Protein AF-A0A6S7HD12-F1 (afdb_monomer_lite)

Organism: Paramuricea clavata (NCBI:txid317549)

Radius of gyration: 20.87 Å; chains: 1; bounding box: 46×43×74 Å

Foldseek 3Di:
DPPDPPVCPPVVVVVVVVVVVVVVFVVVVVVQVPDPLQVQLVLADDGPDDALLCVLAPPPLLSVLLVCLNRVNDDQLCNVVVVVVHDQLQSFGLQAPPRDRRDSLCLQAPRPSLVVLNCVLQVPDPDRPCPPDVDDSSRVSNVLSNDSDSVSSNSVSVSSSVSVVSSVVSVVVVVVVVD

pLDDT: mean 89.19, std 12.36, range [48.09, 98.5]

Secondary structure (DSSP, 8-state):
----GGGS-HHHHHHHHHHHHHHHHHHHHHHHHT-TT-HHHHHH--SSS--HHHHH---HHHHHHHHHHHTT-S--HHHHHHHTT--GGG-B-SSSSS--B--HHHHHHT-GGGHHHHHHHHHT-SS-TTSSS---HHHHHHHHHH---HHHHHHHHHHHHHHHHHHHHHHHHHHHHT-

Structure (mmCIF, N/CA/C/O backbone):
data_AF-A0A6S7HD12-F1
#
_entry.id   AF-A0A6S7HD12-F1
#
loop_
_atom_site.group_PDB
_atom_site.id
_atom_site.type_symbol
_atom_site.label_atom_id
_atom_site.label_alt_id
_atom_site.label_comp_id
_atom_site.label_asym_id
_atom_site.label_entity_id
_atom_site.label_seq_id
_atom_site.pdbx_PDB_ins_code
_atom_site.Cartn_x
_atom_site.Cartn_y
_atom_site.Cartn_z
_atom_site.occupancy
_atom_site.B_iso_or_equiv
_atom_site.auth_seq_id
_atom_site.auth_comp_id
_atom_site.auth_asym_id
_atom_site.auth_atom_id
_atom_site.pdbx_PDB_model_num
ATOM 1 N N . ALA A 1 1 ? 24.678 -20.292 -50.143 1.00 48.09 1 ALA A N 1
ATOM 2 C CA . ALA A 1 1 ? 25.309 -19.600 -49.007 1.00 48.09 1 ALA A CA 1
ATOM 3 C C . ALA A 1 1 ? 24.336 -19.671 -47.845 1.00 48.09 1 ALA A C 1
ATOM 5 O O . ALA A 1 1 ? 23.200 -19.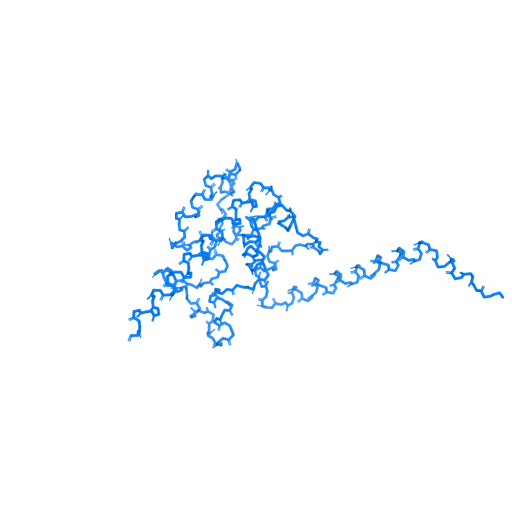242 -48.009 1.00 48.09 1 ALA A O 1
ATOM 6 N N . ILE A 1 2 ? 24.727 -20.316 -46.746 1.00 51.47 2 ILE A N 1
ATOM 7 C CA . ILE A 1 2 ? 23.970 -20.245 -45.490 1.00 51.47 2 ILE A CA 1
ATOM 8 C C . ILE A 1 2 ? 24.077 -18.780 -45.040 1.00 51.47 2 ILE A C 1
ATOM 10 O O . ILE A 1 2 ? 25.194 -18.260 -45.090 1.00 51.47 2 ILE A O 1
ATOM 14 N N . PRO A 1 3 ? 22.972 -18.087 -44.712 1.00 52.88 3 PRO A N 1
ATOM 15 C CA . PRO A 1 3 ? 23.055 -16.723 -44.206 1.00 52.88 3 PRO A CA 1
ATOM 16 C C . PRO A 1 3 ? 23.978 -16.725 -42.992 1.00 52.88 3 PRO A C 1
ATOM 18 O O . PRO A 1 3 ? 23.830 -17.586 -42.124 1.00 52.88 3 PRO A O 1
ATOM 21 N N . ASP A 1 4 ? 24.945 -15.813 -42.975 1.00 59.94 4 ASP A N 1
ATOM 22 C CA . ASP A 1 4 ? 25.836 -15.621 -41.840 1.00 59.94 4 ASP A CA 1
ATOM 23 C C . ASP A 1 4 ? 24.993 -15.455 -40.567 1.00 59.94 4 ASP A C 1
ATOM 25 O O . ASP A 1 4 ? 24.180 -14.534 -40.460 1.00 59.94 4 ASP A O 1
ATOM 29 N N . ILE A 1 5 ? 25.121 -16.401 -39.637 1.00 58.66 5 ILE A N 1
ATOM 30 C CA . ILE A 1 5 ? 24.351 -16.421 -38.389 1.00 58.66 5 ILE A CA 1
ATOM 31 C C . ILE A 1 5 ? 24.737 -15.217 -37.518 1.00 58.66 5 ILE A C 1
ATOM 33 O O . ILE A 1 5 ? 23.887 -14.716 -36.783 1.00 58.66 5 ILE A O 1
ATOM 37 N N . ASP A 1 6 ? 25.950 -14.676 -37.680 1.00 57.38 6 ASP A N 1
ATOM 38 C CA . ASP A 1 6 ? 26.405 -13.462 -36.989 1.00 57.38 6 ASP A CA 1
ATOM 39 C C . ASP A 1 6 ? 25.718 -12.193 -37.537 1.00 57.38 6 ASP A C 1
ATOM 41 O O . ASP A 1 6 ? 25.676 -11.151 -36.882 1.00 57.38 6 ASP A O 1
ATOM 45 N N . SER A 1 7 ? 25.080 -12.305 -38.709 1.00 51.56 7 SER A N 1
ATOM 46 C CA . SER A 1 7 ? 24.175 -11.323 -39.311 1.00 51.56 7 SER A CA 1
ATOM 47 C C . SER A 1 7 ? 22.700 -11.545 -38.921 1.00 51.56 7 SER A C 1
ATOM 49 O O . SER A 1 7 ? 21.805 -10.940 -39.528 1.00 51.56 7 SER A O 1
ATOM 51 N N . LEU A 1 8 ? 22.392 -12.289 -37.849 1.00 57.84 8 LEU A N 1
ATOM 52 C CA . LEU A 1 8 ? 21.282 -11.888 -36.969 1.00 57.84 8 LEU A CA 1
ATOM 53 C C . LEU A 1 8 ? 21.666 -10.526 -36.386 1.00 57.84 8 LEU A C 1
ATOM 55 O O . LEU A 1 8 ? 22.112 -10.407 -35.250 1.00 57.84 8 LEU A O 1
ATOM 59 N N . THR A 1 9 ? 21.595 -9.511 -37.250 1.00 72.88 9 THR A N 1
ATOM 60 C CA . THR A 1 9 ? 22.160 -8.192 -37.011 1.00 72.88 9 THR A CA 1
ATOM 61 C C . THR A 1 9 ? 21.623 -7.694 -35.685 1.00 72.88 9 THR A C 1
ATOM 63 O O . THR A 1 9 ? 20.457 -7.932 -35.366 1.00 72.88 9 THR A O 1
ATOM 66 N N . THR A 1 10 ? 22.448 -6.995 -34.914 1.00 76.06 10 THR A N 1
ATOM 67 C CA . THR A 1 10 ? 22.030 -6.326 -33.678 1.00 76.06 10 THR A CA 1
ATOM 68 C C . THR A 1 10 ? 20.663 -5.648 -33.840 1.00 76.06 10 THR A C 1
ATOM 70 O O . THR A 1 10 ? 19.805 -5.804 -32.984 1.00 76.06 10 THR A O 1
ATOM 73 N N . ASN A 1 11 ? 20.400 -5.056 -35.010 1.00 81.38 11 ASN A N 1
ATOM 74 C CA . ASN A 1 11 ? 19.113 -4.473 -35.399 1.00 81.38 11 ASN A CA 1
ATOM 75 C C . ASN A 1 11 ? 17.924 -5.456 -35.361 1.00 81.38 11 ASN A C 1
ATOM 77 O O . ASN A 1 11 ? 16.848 -5.099 -34.890 1.00 81.38 11 ASN A O 1
ATOM 81 N N . LEU A 1 12 ? 18.081 -6.687 -35.863 1.00 85.44 12 LEU A N 1
ATOM 82 C CA . LEU A 1 12 ? 17.036 -7.716 -35.814 1.00 85.44 12 LEU A CA 1
ATOM 83 C C . LEU A 1 12 ? 16.782 -8.172 -34.372 1.00 85.44 12 LEU A C 1
ATOM 85 O O . LEU A 1 12 ? 15.630 -8.325 -33.972 1.00 85.44 12 LEU A O 1
ATOM 89 N N . VAL A 1 13 ? 17.840 -8.345 -33.575 1.00 87.25 13 VAL A N 1
ATOM 90 C CA . VAL A 1 13 ? 17.713 -8.685 -32.148 1.00 87.25 13 VAL A CA 1
ATOM 91 C C . VAL A 1 13 ? 17.024 -7.552 -31.382 1.00 87.25 13 VAL A C 1
ATOM 93 O O . VAL A 1 13 ? 16.071 -7.806 -30.646 1.00 87.25 13 VAL A O 1
ATOM 96 N N . GLU A 1 14 ? 17.444 -6.305 -31.590 1.00 88.88 14 GLU A N 1
ATOM 97 C CA . GLU A 1 14 ? 16.837 -5.108 -31.000 1.00 88.88 14 GLU A CA 1
ATOM 98 C C . GLU A 1 14 ? 15.362 -4.967 -31.387 1.00 88.88 14 GLU A C 1
ATOM 100 O O . GLU A 1 14 ? 14.525 -4.715 -30.517 1.00 88.88 14 GLU A O 1
ATOM 105 N N . SER A 1 15 ? 15.023 -5.203 -32.661 1.00 90.62 15 SER A N 1
ATOM 106 C CA . SER A 1 15 ? 13.636 -5.210 -33.138 1.00 90.62 15 SER A CA 1
ATOM 107 C C . SER A 1 15 ? 12.814 -6.283 -32.431 1.00 90.62 15 SER A C 1
ATOM 109 O O . SER A 1 15 ? 11.772 -5.974 -31.862 1.00 90.62 15 SER A O 1
ATOM 111 N N . CYS A 1 16 ? 13.300 -7.526 -32.374 1.00 93.31 16 CYS A N 1
ATOM 112 C CA . CYS A 1 16 ? 12.604 -8.618 -31.692 1.00 93.31 16 CYS A CA 1
ATOM 113 C C . CYS A 1 16 ? 12.395 -8.334 -30.196 1.00 93.31 16 CYS A C 1
ATOM 115 O O . CYS A 1 16 ? 11.323 -8.621 -29.655 1.00 93.31 16 CYS A O 1
ATOM 117 N N . VAL A 1 17 ? 13.396 -7.766 -29.512 1.00 91.88 17 VAL A N 1
ATOM 118 C CA . VAL A 1 17 ? 13.293 -7.376 -28.096 1.00 91.88 17 VAL A CA 1
ATOM 119 C C . VAL A 1 17 ? 12.243 -6.282 -27.915 1.00 91.88 17 VAL A C 1
ATOM 121 O O . VAL A 1 17 ? 11.405 -6.385 -27.014 1.00 91.88 17 VAL A O 1
ATOM 124 N N . LYS A 1 18 ? 12.255 -5.261 -28.779 1.00 92.19 18 LYS A N 1
ATOM 125 C CA . LYS A 1 18 ? 11.268 -4.179 -28.775 1.00 92.19 18 LYS A CA 1
ATOM 126 C C . LYS A 1 18 ? 9.856 -4.719 -29.000 1.00 92.19 18 LYS A C 1
ATOM 128 O O . LYS A 1 18 ? 8.988 -4.487 -28.161 1.00 92.19 18 LYS A O 1
ATOM 133 N N . ASP A 1 19 ? 9.652 -5.508 -30.050 1.00 95.31 19 ASP A N 1
ATOM 134 C CA . ASP A 1 19 ? 8.348 -6.075 -30.405 1.00 95.31 19 ASP A CA 1
ATOM 135 C C . ASP A 1 19 ? 7.813 -6.978 -29.288 1.00 95.31 19 ASP A C 1
ATOM 137 O O . ASP A 1 19 ? 6.644 -6.903 -28.907 1.00 95.31 19 ASP A O 1
ATOM 141 N N . THR A 1 20 ? 8.676 -7.809 -28.697 1.00 94.38 20 THR A N 1
ATOM 142 C CA . THR A 1 20 ? 8.303 -8.671 -27.566 1.00 94.38 20 THR A CA 1
ATOM 143 C C . THR A 1 20 ? 7.894 -7.842 -26.348 1.00 94.38 20 THR A C 1
ATOM 145 O O . THR A 1 20 ? 6.888 -8.151 -25.703 1.00 94.38 20 THR A O 1
ATOM 148 N N . LYS A 1 21 ? 8.634 -6.766 -26.042 1.00 92.75 21 LYS A N 1
ATOM 149 C CA . LYS A 1 21 ? 8.314 -5.852 -24.939 1.00 92.75 21 LYS A CA 1
ATOM 150 C C . LYS A 1 21 ? 6.971 -5.162 -25.165 1.00 92.75 21 LYS A C 1
ATOM 152 O O . LYS A 1 21 ? 6.134 -5.183 -24.265 1.00 92.75 21 LYS A O 1
ATOM 157 N N . GLU A 1 22 ? 6.739 -4.601 -26.347 1.00 94.50 22 GLU A N 1
ATOM 158 C CA . GLU A 1 22 ? 5.493 -3.904 -26.686 1.00 94.50 22 GLU A CA 1
ATOM 159 C C . GLU A 1 22 ? 4.286 -4.853 -26.665 1.00 94.50 22 GLU A C 1
ATOM 161 O O . GLU A 1 22 ? 3.241 -4.532 -26.087 1.00 94.50 22 GLU A O 1
ATOM 166 N N . ASN A 1 23 ? 4.438 -6.062 -27.215 1.00 95.44 23 ASN A N 1
ATOM 167 C CA . ASN A 1 23 ? 3.402 -7.093 -27.174 1.00 95.44 23 ASN A CA 1
ATOM 168 C C . ASN A 1 23 ? 3.061 -7.497 -25.735 1.00 95.44 23 ASN A C 1
ATOM 170 O O . ASN A 1 23 ? 1.883 -7.587 -25.377 1.00 95.44 23 ASN A O 1
ATOM 174 N N . TYR A 1 24 ? 4.074 -7.687 -24.886 1.00 94.38 24 TYR A N 1
ATOM 175 C CA . TYR A 1 24 ? 3.852 -7.993 -23.477 1.00 94.38 24 TYR A CA 1
ATOM 176 C C . TYR A 1 24 ? 3.202 -6.823 -22.729 1.00 94.38 24 TYR A C 1
ATOM 178 O O . TYR A 1 24 ? 2.277 -7.039 -21.951 1.00 94.38 24 TYR A O 1
ATOM 186 N N . GLN A 1 25 ? 3.627 -5.581 -22.975 1.00 93.38 25 GLN A N 1
ATOM 187 C CA . GLN A 1 25 ? 3.025 -4.388 -22.370 1.00 93.38 25 GLN A CA 1
ATOM 188 C C . GLN A 1 25 ? 1.542 -4.256 -22.726 1.00 93.38 25 GLN A C 1
ATOM 190 O O . GLN A 1 25 ? 0.724 -3.966 -21.852 1.00 93.38 25 GLN A O 1
ATOM 195 N N . ARG A 1 26 ? 1.175 -4.536 -23.983 1.00 92.75 26 ARG A N 1
ATOM 196 C CA . ARG A 1 26 ? -0.225 -4.568 -24.426 1.00 92.75 26 ARG A CA 1
ATOM 197 C C . ARG A 1 26 ? -1.015 -5.672 -23.726 1.00 92.75 26 ARG A C 1
ATOM 199 O O . ARG A 1 26 ? -2.107 -5.416 -23.224 1.00 92.75 26 ARG A O 1
ATOM 206 N N . PHE A 1 27 ? -0.455 -6.881 -23.651 1.00 93.31 27 PHE A N 1
ATOM 207 C CA . PHE A 1 27 ? -1.055 -7.995 -22.912 1.00 93.31 27 PHE A CA 1
ATOM 208 C C . PHE A 1 27 ? -1.264 -7.651 -21.431 1.00 93.31 27 PHE A C 1
ATOM 210 O O . PHE A 1 27 ? -2.348 -7.872 -20.890 1.00 93.31 27 PHE A O 1
ATOM 217 N N . TRP A 1 28 ? -0.241 -7.091 -20.786 1.00 91.44 28 TRP A N 1
ATOM 218 C CA . TRP A 1 28 ? -0.260 -6.686 -19.385 1.00 91.44 28 TRP A CA 1
ATOM 219 C C . TRP A 1 28 ? -1.350 -5.641 -19.124 1.00 91.44 28 TRP A C 1
ATOM 221 O O . TRP A 1 28 ? -2.181 -5.853 -18.239 1.00 91.44 28 TRP A O 1
ATOM 231 N N . ARG A 1 29 ? -1.411 -4.581 -19.942 1.00 89.19 29 ARG A N 1
ATOM 232 C CA . ARG A 1 29 ? -2.429 -3.524 -19.843 1.00 89.19 29 ARG A CA 1
ATOM 233 C C . ARG A 1 29 ? -3.841 -4.096 -20.000 1.00 89.19 29 ARG A C 1
ATOM 235 O O . ARG A 1 29 ? -4.684 -3.908 -19.127 1.00 89.19 29 ARG A O 1
ATOM 242 N N . HIS A 1 30 ? -4.058 -4.922 -21.027 1.00 89.94 30 HIS A N 1
ATOM 243 C CA . HIS A 1 30 ? -5.348 -5.569 -21.269 1.00 89.94 30 HIS A CA 1
ATOM 244 C C . HIS A 1 30 ? -5.788 -6.483 -20.112 1.00 89.94 30 HIS A C 1
ATOM 246 O O . HIS A 1 30 ? -6.939 -6.433 -19.679 1.00 89.94 30 HIS A O 1
ATOM 252 N N . LYS A 1 31 ? -4.889 -7.320 -19.573 1.00 87.50 31 LYS A N 1
ATOM 253 C CA . LYS A 1 31 ? -5.212 -8.201 -18.434 1.00 87.50 31 LYS A CA 1
ATOM 254 C C . LYS A 1 31 ? -5.647 -7.427 -17.199 1.00 87.50 31 LYS A C 1
ATOM 256 O O . LYS A 1 31 ? -6.399 -7.949 -16.378 1.00 87.50 31 LYS A O 1
ATOM 261 N N . PHE A 1 32 ? -5.132 -6.222 -17.056 1.00 81.25 32 PHE A N 1
ATOM 262 C CA . PHE A 1 32 ? -5.273 -5.433 -15.861 1.00 81.25 32 PHE A CA 1
ATOM 263 C C . PHE A 1 32 ? -6.518 -4.550 -15.867 1.00 81.25 32 PHE A C 1
ATOM 265 O O . PHE A 1 32 ? -7.272 -4.591 -14.899 1.00 81.25 32 PHE A O 1
ATOM 272 N N . GLU A 1 33 ? -6.796 -3.873 -16.983 1.00 82.81 33 GLU A N 1
ATOM 273 C CA . GLU A 1 33 ? -8.035 -3.109 -17.202 1.00 82.81 33 GLU A CA 1
ATOM 274 C C . GLU A 1 33 ? -9.290 -3.985 -17.056 1.00 82.81 33 GLU A C 1
ATOM 276 O O . GLU A 1 33 ? -10.344 -3.514 -16.644 1.00 82.81 33 GLU A O 1
ATOM 281 N N . ASN A 1 34 ? -9.164 -5.289 -17.321 1.00 84.25 34 ASN A N 1
ATOM 282 C CA . ASN A 1 34 ? -10.255 -6.258 -17.219 1.00 84.25 34 ASN A CA 1
ATOM 283 C C . ASN A 1 34 ? -10.272 -7.043 -15.887 1.00 84.25 34 ASN A C 1
ATOM 285 O O . ASN A 1 34 ? -11.025 -8.009 -15.743 1.00 84.25 34 ASN A O 1
ATOM 289 N N . SER A 1 35 ? -9.438 -6.683 -14.903 1.00 83.44 35 SER A N 1
ATOM 290 C CA . SER A 1 35 ? -9.330 -7.414 -13.632 1.00 83.44 35 SER A CA 1
ATOM 291 C C . SER A 1 35 ? -10.117 -6.755 -12.501 1.00 83.44 35 SER A C 1
ATOM 293 O O . SER A 1 35 ? -9.720 -5.732 -11.951 1.00 83.44 35 SER A O 1
ATOM 295 N N . SER A 1 36 ? -11.154 -7.435 -12.011 1.00 80.19 36 SER A N 1
ATOM 296 C CA . SER A 1 36 ? -11.890 -7.016 -10.806 1.00 80.19 36 SER A CA 1
ATOM 297 C C . SER A 1 36 ? -11.126 -7.240 -9.488 1.00 80.19 36 SER A C 1
ATOM 299 O O . SER A 1 36 ? -11.567 -6.803 -8.426 1.00 80.19 36 SER A O 1
ATOM 301 N N . LYS A 1 37 ? -9.978 -7.938 -9.513 1.00 79.69 37 LYS A N 1
ATOM 302 C CA . LYS A 1 37 ? -9.218 -8.333 -8.306 1.00 79.69 37 LYS A CA 1
ATOM 303 C C . LYS A 1 37 ? -8.127 -7.333 -7.912 1.00 79.69 37 LYS A C 1
ATOM 305 O O . LYS A 1 37 ? -7.689 -7.332 -6.757 1.00 79.69 37 LYS A O 1
ATOM 310 N N . LEU A 1 38 ? -7.671 -6.517 -8.860 1.00 83.75 38 LEU A N 1
ATOM 311 C CA . LEU A 1 38 ? -6.477 -5.677 -8.734 1.00 83.75 38 LEU A CA 1
ATOM 312 C C . LEU A 1 38 ? -6.795 -4.178 -8.772 1.00 83.75 38 LEU A C 1
ATOM 314 O O . LEU A 1 38 ? -5.915 -3.392 -9.090 1.00 83.75 38 LEU A O 1
ATOM 318 N N . THR A 1 39 ? -8.011 -3.786 -8.385 1.00 87.06 39 THR A N 1
ATOM 319 C CA . THR A 1 39 ? -8.524 -2.406 -8.495 1.00 87.06 39 THR A CA 1
ATOM 320 C C . THR A 1 39 ? -7.609 -1.332 -7.890 1.00 87.06 39 THR A C 1
ATOM 322 O O . THR A 1 39 ? -7.494 -0.235 -8.420 1.00 87.06 39 THR A O 1
ATOM 325 N N . PHE A 1 40 ? -6.932 -1.632 -6.779 1.00 91.31 40 PHE A N 1
ATOM 326 C CA . PHE A 1 40 ? -5.993 -0.685 -6.171 1.00 91.31 40 PHE A CA 1
ATOM 327 C C . PHE A 1 40 ? -4.645 -0.636 -6.898 1.00 91.31 40 PHE A C 1
ATOM 329 O O . PHE A 1 40 ? -4.054 0.422 -7.066 1.00 91.31 40 PHE A O 1
ATOM 336 N N . TYR A 1 41 ? -4.156 -1.780 -7.383 1.00 91.81 41 TYR A N 1
ATOM 337 C CA . TYR A 1 41 ? -2.972 -1.784 -8.240 1.00 91.81 41 TYR A CA 1
ATOM 338 C C . TYR A 1 41 ? -3.286 -1.007 -9.536 1.00 91.81 41 TYR A C 1
ATOM 340 O O . TYR A 1 41 ? -2.446 -0.221 -9.970 1.00 91.81 41 TYR A O 1
ATOM 348 N N . THR A 1 42 ? -4.499 -1.154 -10.110 1.00 89.50 42 THR A N 1
ATOM 349 C CA . THR A 1 42 ? -4.948 -0.436 -11.332 1.00 89.50 42 THR A CA 1
ATOM 350 C C . THR A 1 42 ? -4.981 1.056 -11.191 1.00 89.50 42 THR A C 1
ATOM 352 O O . THR A 1 42 ? -4.708 1.747 -12.164 1.00 89.50 42 THR A O 1
ATOM 355 N N . SER A 1 43 ? -5.248 1.560 -9.994 1.00 90.00 43 SER A N 1
ATOM 356 C CA . SER A 1 43 ? -5.247 2.997 -9.772 1.00 90.00 43 SER A CA 1
ATOM 357 C C . SER A 1 43 ? -3.842 3.591 -9.631 1.00 90.00 43 SER A C 1
ATOM 359 O O . SER A 1 43 ? -3.713 4.802 -9.735 1.00 90.00 43 SER A O 1
ATOM 361 N N . ILE A 1 44 ? -2.794 2.785 -9.393 1.00 92.88 44 ILE A N 1
ATOM 362 C CA . ILE A 1 44 ? -1.445 3.297 -9.064 1.00 92.88 44 ILE A CA 1
ATOM 363 C C . ILE A 1 44 ? -0.330 2.882 -10.034 1.00 92.88 44 ILE A C 1
ATOM 365 O O . ILE A 1 44 ? 0.784 3.392 -9.910 1.00 92.88 44 ILE A O 1
ATOM 369 N N . LYS A 1 45 ? -0.562 1.921 -10.938 1.00 91.31 45 LYS A N 1
ATOM 370 C CA . LYS A 1 45 ? 0.455 1.436 -11.884 1.00 91.31 45 LYS A CA 1
ATOM 371 C C . LYS A 1 45 ? 0.119 1.850 -13.310 1.00 91.31 45 LYS A C 1
ATOM 373 O O . LYS A 1 45 ? -0.841 1.344 -13.883 1.00 91.31 45 LYS A O 1
ATOM 378 N N . GLU A 1 46 ? 0.966 2.694 -13.889 1.00 86.56 46 GLU A N 1
ATOM 379 C CA . GLU A 1 46 ? 0.764 3.253 -15.234 1.00 86.56 46 GLU A CA 1
ATOM 380 C C . GLU A 1 46 ? 1.586 2.515 -16.297 1.00 86.56 46 GLU A C 1
ATOM 382 O O . GLU A 1 46 ? 1.037 2.058 -17.308 1.00 86.56 46 GLU A O 1
ATOM 387 N N . ASP A 1 47 ? 2.876 2.311 -16.012 1.00 89.06 47 ASP A N 1
ATOM 388 C CA . ASP A 1 47 ? 3.842 1.774 -16.969 1.00 89.06 47 ASP A CA 1
ATOM 389 C C . ASP A 1 47 ? 4.493 0.477 -16.503 1.00 89.06 47 ASP A C 1
ATOM 391 O O . ASP A 1 47 ? 4.782 0.279 -15.322 1.00 89.06 47 ASP A O 1
ATOM 395 N N . TYR A 1 48 ? 4.769 -0.430 -17.444 1.00 89.12 48 TYR A N 1
ATOM 396 C CA . TYR A 1 48 ? 5.472 -1.682 -17.161 1.00 89.12 48 TYR A CA 1
ATOM 397 C C . TYR A 1 48 ? 6.986 -1.453 -17.065 1.00 89.12 48 TYR A C 1
ATOM 399 O O . TYR A 1 48 ? 7.750 -1.736 -17.992 1.00 89.12 48 TYR A O 1
ATOM 407 N N . GLU A 1 49 ? 7.403 -0.925 -15.922 1.00 90.50 49 GLU A N 1
ATOM 408 C CA . GLU A 1 49 ? 8.794 -0.603 -15.611 1.00 90.50 49 GLU A CA 1
ATOM 409 C C . GLU A 1 49 ? 9.153 -0.874 -14.146 1.00 90.50 49 GLU A C 1
ATOM 411 O O . GLU A 1 49 ? 8.278 -1.123 -13.300 1.00 90.50 49 GLU A O 1
ATOM 416 N N . LEU A 1 50 ? 10.463 -0.849 -13.868 1.00 92.56 50 LEU A N 1
ATOM 417 C CA . LEU A 1 50 ? 11.003 -0.982 -12.522 1.00 92.56 50 LEU A CA 1
ATOM 418 C C . LEU A 1 50 ? 10.569 0.213 -11.675 1.00 92.56 50 LEU A C 1
ATOM 420 O O . LEU A 1 50 ? 10.801 1.361 -12.019 1.00 92.56 50 LEU A O 1
ATOM 424 N N . GLU A 1 51 ? 9.973 -0.084 -10.532 1.00 94.75 51 GLU A N 1
ATOM 425 C CA . GLU A 1 51 ? 9.460 0.928 -9.621 1.00 94.75 51 GLU A CA 1
ATOM 426 C C . GLU A 1 51 ? 10.569 1.600 -8.807 1.00 94.75 51 GLU A C 1
ATOM 428 O O . GLU A 1 51 ? 11.354 0.911 -8.149 1.00 94.75 51 GLU A O 1
ATOM 433 N N . THR A 1 52 ? 10.559 2.934 -8.742 1.00 95.75 52 THR A N 1
ATOM 434 C CA . THR A 1 52 ? 11.544 3.753 -8.011 1.00 95.75 52 THR A CA 1
ATOM 435 C C . THR A 1 52 ? 11.708 3.335 -6.548 1.00 95.75 52 THR A C 1
ATOM 437 O O . THR A 1 52 ? 12.818 3.286 -6.021 1.00 95.75 52 THR A O 1
ATOM 440 N N . TYR A 1 53 ? 10.627 2.941 -5.868 1.00 96.25 53 TYR A N 1
ATOM 441 C CA . TYR A 1 53 ? 10.700 2.524 -4.463 1.00 96.25 53 TYR A CA 1
ATOM 442 C C . TYR A 1 53 ? 11.568 1.270 -4.240 1.00 96.25 53 TYR A C 1
ATOM 444 O O . TYR A 1 53 ? 12.049 1.047 -3.124 1.00 96.25 53 TYR A O 1
ATOM 452 N N . LEU A 1 54 ? 11.769 0.437 -5.273 1.00 96.81 54 LEU A N 1
ATOM 453 C CA . LEU A 1 54 ? 12.558 -0.792 -5.170 1.00 96.81 54 LEU A CA 1
ATOM 454 C C . LEU A 1 54 ? 14.052 -0.513 -5.009 1.00 96.81 54 LEU A C 1
ATOM 456 O O . LEU A 1 54 ? 14.737 -1.296 -4.349 1.00 96.81 54 LEU A O 1
ATOM 460 N N . THR A 1 55 ? 14.535 0.584 -5.587 1.00 96.81 55 THR A N 1
ATOM 461 C CA . THR A 1 55 ? 15.938 1.009 -5.522 1.00 96.81 55 THR A CA 1
ATOM 462 C C . THR A 1 55 ? 16.161 2.089 -4.464 1.00 96.81 55 THR A C 1
ATOM 464 O O . THR A 1 55 ? 17.235 2.145 -3.873 1.00 96.81 55 THR A O 1
ATOM 467 N N . THR A 1 56 ? 15.141 2.895 -4.160 1.00 97.19 56 THR A N 1
ATOM 468 C CA . THR A 1 56 ? 15.228 3.992 -3.185 1.00 97.19 56 THR A CA 1
ATOM 469 C C . THR A 1 56 ? 15.214 3.531 -1.726 1.00 97.19 56 THR A C 1
ATOM 471 O O . THR A 1 56 ? 15.998 4.015 -0.909 1.00 97.19 56 THR A O 1
ATOM 474 N N . ILE A 1 57 ? 14.315 2.613 -1.356 1.00 97.81 57 ILE A N 1
ATOM 475 C CA . ILE A 1 57 ? 14.133 2.229 0.051 1.00 97.81 57 ILE A CA 1
ATOM 476 C C . ILE A 1 57 ? 15.165 1.167 0.411 1.00 97.81 57 ILE A C 1
ATOM 478 O O . ILE A 1 57 ? 15.062 0.029 -0.041 1.00 97.81 57 ILE A O 1
ATOM 482 N N . THR A 1 58 ? 16.122 1.494 1.277 1.00 97.44 58 THR A N 1
ATOM 483 C CA . THR A 1 58 ? 17.182 0.559 1.692 1.00 97.44 58 THR A CA 1
ATOM 484 C C . THR A 1 58 ? 16.681 -0.488 2.689 1.00 97.44 58 THR A C 1
ATOM 486 O O . THR A 1 58 ? 16.998 -1.674 2.548 1.00 97.44 58 THR A O 1
ATOM 489 N N . ASN A 1 59 ? 15.827 -0.094 3.641 1.00 98.06 59 ASN A N 1
ATOM 490 C CA . ASN A 1 59 ? 15.254 -1.000 4.637 1.00 98.06 59 ASN A CA 1
ATOM 491 C C . ASN A 1 59 ? 14.393 -2.087 3.965 1.00 98.06 59 ASN A C 1
ATOM 493 O O . ASN A 1 59 ? 13.329 -1.818 3.402 1.00 98.06 59 ASN A O 1
ATOM 497 N N . SER A 1 60 ? 14.854 -3.337 4.038 1.00 97.38 60 SER A N 1
ATOM 498 C CA . SER A 1 60 ? 14.234 -4.475 3.350 1.00 97.38 60 SER A CA 1
ATOM 499 C C . SER A 1 60 ? 12.816 -4.771 3.836 1.00 97.38 60 SER A C 1
ATOM 501 O O . SER A 1 60 ? 11.955 -5.108 3.022 1.00 97.38 60 SER A O 1
ATOM 503 N N . ASN A 1 61 ? 12.548 -4.601 5.133 1.00 96.75 61 ASN A N 1
ATOM 504 C CA . ASN A 1 61 ? 11.224 -4.813 5.709 1.00 96.75 61 ASN A CA 1
ATOM 505 C C . ASN A 1 61 ? 10.241 -3.736 5.245 1.00 96.75 61 ASN A C 1
ATOM 507 O O . ASN A 1 61 ? 9.156 -4.079 4.777 1.00 96.75 61 ASN A O 1
ATOM 511 N N . GLN A 1 62 ? 10.635 -2.461 5.285 1.00 98.19 62 GLN A N 1
ATOM 512 C CA . GLN A 1 62 ? 9.791 -1.358 4.812 1.00 98.19 62 GLN A CA 1
ATOM 513 C C . GLN A 1 62 ? 9.488 -1.481 3.316 1.00 98.19 62 GLN A C 1
ATOM 515 O O . GLN A 1 62 ? 8.325 -1.446 2.905 1.00 98.19 62 GLN A O 1
ATOM 520 N N . ARG A 1 63 ? 10.518 -1.759 2.505 1.00 98.12 63 ARG A N 1
ATOM 521 C CA . ARG A 1 63 ? 10.372 -2.023 1.066 1.00 98.12 63 ARG A CA 1
ATOM 522 C C . ARG A 1 63 ? 9.436 -3.203 0.797 1.00 98.12 63 ARG A C 1
ATOM 524 O O . ARG A 1 63 ? 8.576 -3.125 -0.080 1.00 98.12 63 ARG A O 1
ATOM 531 N N . LYS A 1 64 ? 9.560 -4.292 1.566 1.00 97.50 64 LYS A N 1
ATOM 532 C CA . LYS A 1 64 ? 8.679 -5.467 1.466 1.00 97.50 64 LYS A CA 1
ATOM 533 C C . LYS A 1 64 ? 7.226 -5.116 1.785 1.00 97.50 64 LYS A C 1
ATOM 535 O O . LYS A 1 64 ? 6.346 -5.560 1.052 1.00 97.50 64 LYS A O 1
ATOM 540 N N . ARG A 1 65 ? 6.962 -4.339 2.840 1.00 97.81 65 ARG A N 1
ATOM 541 C CA . ARG A 1 65 ? 5.598 -3.938 3.229 1.00 97.81 65 ARG A CA 1
ATOM 542 C C . ARG A 1 65 ? 4.945 -3.033 2.187 1.00 97.81 65 ARG A C 1
ATOM 544 O O . ARG A 1 65 ? 3.816 -3.311 1.791 1.00 97.81 65 ARG A O 1
ATOM 551 N N . LEU A 1 66 ? 5.669 -2.035 1.678 1.00 97.88 66 LEU A N 1
ATOM 552 C CA . LEU A 1 66 ? 5.181 -1.18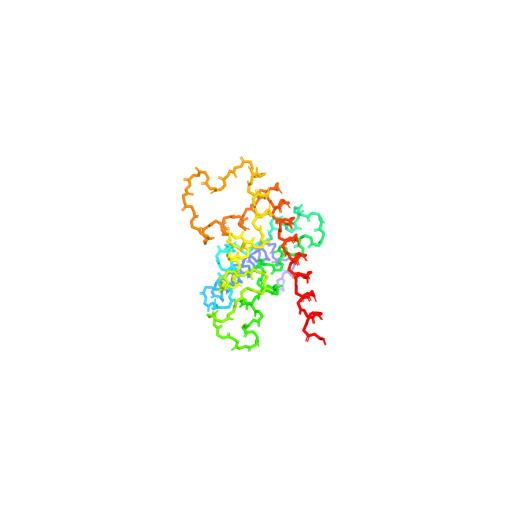6 0.588 1.00 97.88 66 LEU A CA 1
ATOM 553 C C . LEU A 1 66 ? 4.889 -2.010 -0.676 1.00 97.88 66 LEU A C 1
ATOM 555 O O . LEU A 1 66 ? 3.804 -1.902 -1.245 1.00 97.88 66 LEU A O 1
ATOM 559 N N . LYS A 1 67 ? 5.808 -2.904 -1.072 1.00 96.69 67 LYS A N 1
ATOM 560 C CA . LYS A 1 67 ? 5.599 -3.837 -2.194 1.00 96.69 67 LYS A CA 1
ATOM 561 C C . LYS A 1 67 ? 4.340 -4.684 -2.001 1.00 96.69 67 LYS A C 1
ATOM 563 O O . LYS A 1 67 ? 3.569 -4.860 -2.940 1.00 96.69 67 LYS A O 1
ATOM 568 N N . GLN A 1 68 ? 4.149 -5.245 -0.808 1.00 96.31 68 GLN A N 1
ATOM 569 C CA . GLN A 1 68 ? 2.985 -6.072 -0.491 1.00 96.31 68 GLN A CA 1
ATOM 570 C C . GLN A 1 68 ? 1.681 -5.294 -0.648 1.00 96.31 68 GLN A C 1
ATOM 572 O O . GLN A 1 68 ? 0.749 -5.829 -1.241 1.00 96.31 68 GLN A O 1
ATOM 577 N N . LEU A 1 69 ? 1.630 -4.047 -0.175 1.00 96.38 69 LEU A N 1
ATOM 578 C CA . LEU A 1 69 ? 0.459 -3.190 -0.343 1.00 96.38 69 LEU A CA 1
ATOM 579 C C . LEU A 1 69 ? 0.206 -2.881 -1.828 1.00 96.38 69 LEU A C 1
ATOM 581 O O . LEU A 1 69 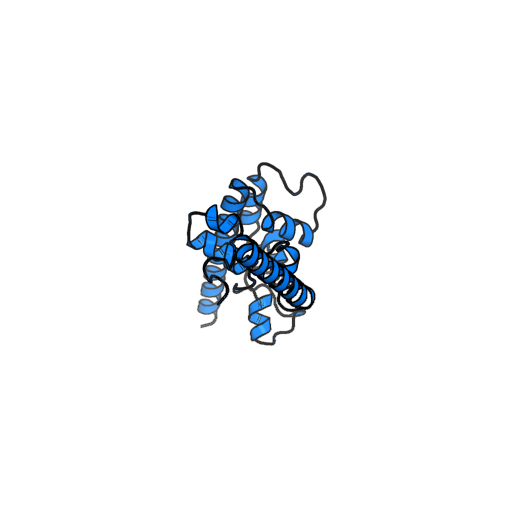? -0.857 -3.218 -2.342 1.00 96.38 69 LEU A O 1
ATOM 585 N N . ARG A 1 70 ? 1.217 -2.376 -2.557 1.00 95.38 70 ARG A N 1
ATOM 586 C CA . ARG A 1 70 ? 1.110 -2.065 -4.001 1.00 95.38 70 ARG A CA 1
ATOM 587 C C . ARG A 1 70 ? 0.604 -3.244 -4.827 1.00 95.38 70 ARG A C 1
ATOM 589 O O . ARG A 1 70 ? -0.251 -3.083 -5.687 1.00 95.38 70 ARG A O 1
ATOM 596 N N . LEU A 1 71 ? 1.127 -4.439 -4.561 1.00 92.75 71 LEU A N 1
ATOM 597 C CA . LEU A 1 71 ? 0.800 -5.650 -5.317 1.00 92.75 71 LEU A CA 1
ATOM 598 C C . LEU A 1 71 ? -0.458 -6.366 -4.813 1.00 92.75 71 LEU A C 1
ATOM 600 O O . LEU A 1 71 ? -0.701 -7.505 -5.209 1.00 92.75 71 LEU A O 1
ATOM 604 N N . SER A 1 72 ? -1.250 -5.750 -3.926 1.00 91.38 72 SER A N 1
ATOM 605 C CA . SER A 1 72 ? -2.432 -6.391 -3.335 1.00 91.38 72 SER A CA 1
ATOM 606 C C . SER A 1 72 ? -2.122 -7.736 -2.638 1.00 91.38 72 SER A C 1
ATOM 608 O O . SER A 1 72 ? -2.973 -8.621 -2.561 1.00 91.38 72 SER A O 1
ATOM 610 N N . ASN A 1 73 ? -0.896 -7.896 -2.124 1.00 93.62 73 ASN A N 1
ATOM 611 C CA . ASN A 1 73 ? -0.384 -9.080 -1.424 1.00 93.62 73 ASN A CA 1
ATOM 612 C C . ASN A 1 73 ? -0.191 -8.805 0.081 1.00 93.62 73 ASN A C 1
ATOM 614 O O . ASN A 1 73 ? 0.867 -9.051 0.668 1.00 93.62 73 ASN A O 1
ATOM 618 N N . HIS A 1 74 ? -1.215 -8.228 0.696 1.00 94.56 74 HIS A N 1
ATOM 619 C CA . HIS A 1 74 ? -1.260 -7.841 2.103 1.00 94.56 74 HIS A CA 1
ATOM 620 C C . HIS A 1 74 ? -2.443 -8.519 2.806 1.00 94.56 74 HIS A C 1
ATOM 622 O O . HIS A 1 74 ? -3.305 -9.139 2.186 1.00 94.56 74 HIS A O 1
ATOM 628 N N . LYS A 1 75 ? -2.475 -8.398 4.135 1.00 94.81 75 LYS A N 1
ATOM 629 C CA . LYS A 1 75 ? -3.435 -9.074 5.020 1.00 94.81 75 LYS A CA 1
ATOM 630 C C . LYS A 1 75 ? -4.587 -8.161 5.473 1.00 94.81 75 LYS A C 1
ATOM 632 O O . LYS A 1 75 ? -5.017 -8.247 6.622 1.00 94.81 75 LYS A O 1
ATOM 637 N N . LEU A 1 76 ? -5.039 -7.241 4.619 1.00 97.06 76 LEU A N 1
ATOM 638 C CA . LEU A 1 76 ? -6.243 -6.434 4.892 1.00 97.06 76 LEU A CA 1
ATOM 639 C C . LEU A 1 76 ? -7.500 -7.224 4.505 1.00 97.06 76 LEU A C 1
ATOM 641 O O . LEU A 1 76 ? -7.435 -8.073 3.609 1.00 97.06 76 LEU A O 1
ATOM 645 N N . MET A 1 77 ? -8.636 -6.954 5.149 1.00 96.81 77 MET A N 1
ATOM 646 C CA . MET A 1 77 ? -9.871 -7.719 4.954 1.00 96.81 77 MET A CA 1
ATOM 647 C C . MET A 1 77 ? -10.418 -7.611 3.535 1.00 96.81 77 MET A C 1
ATOM 649 O O . MET A 1 77 ? -10.981 -8.595 3.056 1.00 96.81 77 MET A O 1
ATOM 653 N N . ILE A 1 78 ? -10.152 -6.524 2.795 1.00 95.19 78 ILE A N 1
ATOM 654 C CA . ILE A 1 78 ? -10.522 -6.468 1.374 1.00 95.19 78 ILE A CA 1
ATOM 655 C C . ILE A 1 78 ? -9.908 -7.617 0.554 1.00 95.19 78 ILE A C 1
ATOM 657 O O . ILE A 1 78 ? -10.522 -8.079 -0.414 1.00 95.19 78 ILE A O 1
ATOM 661 N N . LYS A 1 79 ? -8.722 -8.109 0.950 1.00 94.31 79 LYS A N 1
ATOM 662 C CA . LYS A 1 79 ? -8.038 -9.245 0.314 1.00 94.31 79 LYS A CA 1
ATOM 663 C C . LYS A 1 79 ? -8.300 -10.559 1.038 1.00 94.31 79 LYS A C 1
ATOM 665 O O . LYS A 1 79 ? -8.641 -11.525 0.365 1.00 94.31 79 LYS A O 1
ATOM 670 N N . LEU A 1 80 ? -8.156 -10.602 2.364 1.00 94.31 80 LEU A N 1
ATOM 671 C CA . LEU A 1 80 ? -8.365 -11.826 3.149 1.00 94.31 80 LEU A CA 1
ATOM 672 C C . LEU A 1 80 ? -9.809 -12.316 3.057 1.00 94.31 80 LEU A C 1
ATOM 674 O O . LEU A 1 80 ? -10.036 -13.449 2.646 1.00 94.31 80 LEU A O 1
ATOM 678 N N . GLY A 1 81 ? -10.778 -11.435 3.308 1.00 94.88 81 GLY A N 1
ATOM 679 C CA . GLY A 1 81 ? -12.192 -11.793 3.254 1.00 94.88 81 GLY A CA 1
ATOM 680 C C . GLY A 1 81 ? -12.634 -12.252 1.866 1.00 94.88 81 GLY A C 1
ATOM 681 O O . GLY A 1 81 ? -13.530 -13.074 1.748 1.00 94.88 81 GLY A O 1
ATOM 682 N N . ARG A 1 82 ? -11.953 -11.824 0.794 1.00 91.81 82 ARG A N 1
ATOM 683 C CA . ARG A 1 82 ? -12.187 -12.370 -0.552 1.00 91.81 82 ARG A CA 1
ATOM 684 C C . ARG A 1 82 ? -11.820 -13.855 -0.654 1.00 91.81 82 ARG A C 1
ATOM 686 O O . ARG A 1 82 ? -12.524 -14.582 -1.341 1.00 91.81 82 ARG A O 1
ATOM 693 N N . TYR A 1 83 ? -10.722 -14.295 -0.034 1.00 92.19 83 TYR A N 1
ATOM 694 C CA . TYR A 1 83 ? -10.339 -15.715 -0.012 1.00 92.19 83 TYR A CA 1
ATOM 695 C C . TYR A 1 83 ? -11.257 -16.545 0.891 1.00 92.19 83 TYR A C 1
ATOM 697 O O . TYR A 1 83 ? -11.452 -17.727 0.636 1.00 92.19 83 TYR A O 1
ATOM 705 N N . GLU A 1 84 ? -11.845 -15.908 1.901 1.00 94.75 84 GLU A N 1
ATOM 706 C CA . GLU A 1 84 ? -12.810 -16.506 2.829 1.00 94.75 84 GLU A CA 1
ATOM 707 C C . GLU A 1 84 ? -14.269 -16.395 2.336 1.00 94.75 84 GLU A C 1
ATOM 709 O O . GLU A 1 84 ? -15.186 -16.767 3.057 1.00 94.75 84 GLU A O 1
ATOM 714 N N . ASN A 1 85 ? -14.506 -15.901 1.111 1.00 94.75 85 ASN A N 1
ATOM 715 C CA . ASN A 1 85 ? -15.839 -15.664 0.530 1.00 94.75 85 ASN A CA 1
ATOM 716 C C . ASN A 1 85 ? -16.762 -14.744 1.359 1.00 94.75 85 ASN A C 1
ATOM 718 O O . ASN A 1 85 ? -17.982 -14.819 1.246 1.00 94.75 85 ASN A O 1
ATOM 722 N N . ILE A 1 86 ? -16.188 -13.832 2.144 1.00 96.69 86 ILE A N 1
ATOM 723 C CA . ILE A 1 86 ? -16.917 -12.790 2.873 1.00 96.69 86 ILE A CA 1
ATOM 724 C C . ILE A 1 86 ? -17.418 -11.730 1.866 1.00 96.69 86 ILE A C 1
ATOM 726 O O . ILE A 1 86 ? -16.606 -11.254 1.045 1.00 96.69 86 ILE A O 1
ATOM 730 N N . PRO A 1 87 ? -18.709 -11.333 1.901 1.00 96.69 87 PRO A N 1
ATOM 731 C CA . PRO A 1 87 ? -19.247 -10.226 1.101 1.00 96.69 87 PRO A CA 1
ATOM 732 C C . PRO A 1 87 ? -18.418 -8.948 1.261 1.00 96.69 87 PRO A C 1
ATOM 734 O O . PRO A 1 87 ? -17.749 -8.761 2.271 1.00 96.69 87 PRO A O 1
ATOM 737 N N . ARG A 1 88 ? -18.358 -8.080 0.242 1.00 94.88 88 ARG A N 1
ATOM 738 C CA . ARG A 1 88 ? -17.428 -6.929 0.264 1.00 94.88 88 ARG A CA 1
ATOM 739 C C . ARG A 1 88 ? -17.754 -5.973 1.413 1.00 94.88 88 ARG A C 1
ATOM 741 O O . ARG A 1 88 ? -16.832 -5.485 2.060 1.00 94.88 88 ARG A O 1
ATOM 748 N N . GLU A 1 89 ? -19.036 -5.738 1.615 1.00 96.56 89 GLU A N 1
ATOM 749 C CA . GLU A 1 89 ? -19.668 -4.954 2.667 1.00 96.56 89 GLU A CA 1
ATOM 750 C C . GLU A 1 89 ? -19.305 -5.444 4.076 1.00 96.56 89 GLU A C 1
ATOM 752 O O . GLU A 1 89 ? -19.133 -4.622 4.965 1.00 96.56 89 GLU A O 1
ATOM 757 N N . ASP A 1 90 ? -19.043 -6.743 4.248 1.00 97.62 90 ASP A N 1
ATOM 758 C CA . ASP A 1 90 ? -18.709 -7.352 5.542 1.00 97.62 90 ASP A CA 1
ATOM 759 C C . ASP A 1 90 ? -17.192 -7.452 5.792 1.00 97.62 90 ASP A C 1
ATOM 761 O O . ASP A 1 90 ? -16.736 -7.974 6.814 1.00 97.62 90 ASP A O 1
ATOM 765 N N . ARG A 1 91 ? -16.350 -6.964 4.868 1.00 97.06 91 ARG A N 1
ATOM 766 C CA . ARG A 1 91 ? -14.877 -6.990 5.002 1.00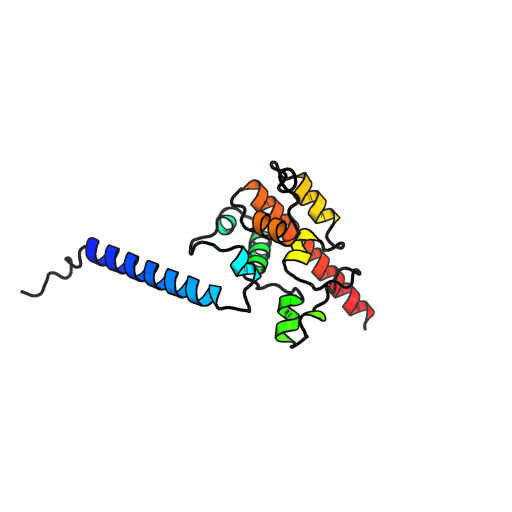 97.06 91 ARG A CA 1
ATOM 767 C C . ARG A 1 91 ? -14.379 -5.855 5.890 1.00 97.06 91 ARG A C 1
ATOM 769 O O . ARG A 1 91 ? -13.543 -5.053 5.474 1.00 97.06 91 ARG A O 1
ATOM 776 N N . ILE A 1 92 ? -14.890 -5.810 7.110 1.00 97.88 92 ILE A N 1
ATOM 777 C CA . ILE A 1 92 ? -14.686 -4.723 8.064 1.00 97.88 92 ILE A CA 1
ATOM 778 C C . ILE A 1 92 ? -13.264 -4.714 8.628 1.00 97.88 92 ILE A C 1
ATOM 780 O O . ILE A 1 92 ? -12.648 -5.759 8.859 1.00 97.88 92 ILE A O 1
ATOM 784 N N . CYS A 1 93 ? -12.728 -3.520 8.865 1.00 98.00 93 CYS A N 1
ATOM 785 C CA . CYS A 1 93 ? -11.437 -3.331 9.507 1.00 98.00 93 CYS A CA 1
ATOM 786 C C . CYS A 1 93 ? -11.443 -3.897 10.927 1.00 98.00 93 CYS A C 1
ATOM 788 O O . CYS A 1 93 ? -12.199 -3.481 11.797 1.00 98.00 93 CYS A O 1
ATOM 790 N N . LYS A 1 94 ? -10.540 -4.848 11.174 1.00 96.06 94 LYS A N 1
ATOM 791 C CA . LYS A 1 94 ? -10.397 -5.515 12.477 1.00 96.06 94 LYS A CA 1
ATOM 792 C C . LYS A 1 94 ? -9.532 -4.731 13.472 1.00 96.06 94 LYS A C 1
ATOM 794 O O . LYS A 1 94 ? -9.237 -5.245 14.546 1.00 96.06 94 LYS A O 1
ATOM 799 N N . VAL A 1 95 ? -9.062 -3.536 13.110 1.00 96.81 95 VAL A N 1
ATOM 800 C CA . VAL A 1 95 ? -8.132 -2.744 13.936 1.00 96.81 95 VAL A CA 1
ATOM 801 C C . VAL A 1 95 ? -8.791 -1.479 14.467 1.00 96.81 95 VAL A C 1
ATOM 803 O O . VAL A 1 95 ? -8.655 -1.205 15.657 1.00 96.81 95 VAL A O 1
ATOM 806 N N . CYS A 1 96 ? -9.499 -0.726 13.623 1.00 96.44 96 CYS A N 1
ATOM 807 C CA . CYS A 1 96 ? -10.319 0.390 14.089 1.00 96.44 96 CYS A CA 1
ATOM 808 C C . CYS A 1 96 ? -11.648 -0.099 14.691 1.00 96.44 96 CYS A C 1
ATOM 810 O O . CYS A 1 96 ? -11.956 -1.294 14.669 1.00 96.44 96 CYS A O 1
ATOM 812 N N . GLN A 1 97 ? -12.406 0.830 15.268 1.00 95.00 97 GLN A N 1
ATOM 813 C CA . GLN A 1 97 ? -13.734 0.613 15.842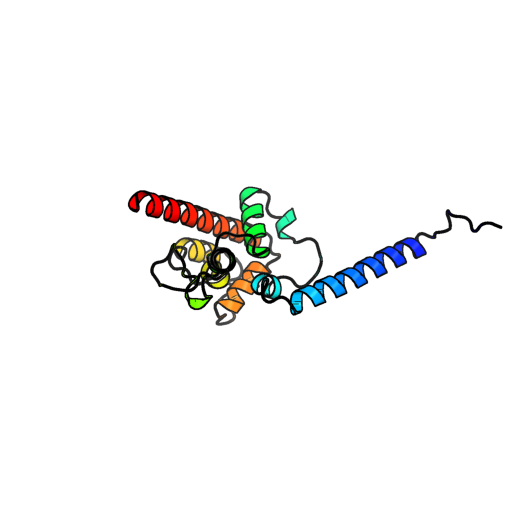 1.00 95.00 97 GLN A CA 1
ATOM 814 C C . GLN A 1 97 ? -14.847 1.258 15.001 1.00 95.00 97 GLN A C 1
ATOM 816 O O . GLN A 1 97 ? -16.018 1.011 15.263 1.00 95.00 97 GLN A O 1
ATOM 821 N N . ALA A 1 98 ? -14.493 2.011 13.955 1.00 94.31 98 ALA A N 1
ATOM 822 C CA . ALA A 1 98 ? -15.434 2.710 13.077 1.00 94.31 98 ALA A CA 1
ATOM 823 C C . ALA A 1 98 ? -16.389 1.805 12.267 1.00 94.31 98 ALA A C 1
ATOM 825 O O . ALA A 1 98 ? -17.357 2.300 11.705 1.00 94.31 98 ALA A O 1
ATOM 826 N N . GLY A 1 99 ? -16.138 0.492 12.176 1.00 95.25 99 GLY A N 1
ATOM 827 C CA . GLY A 1 99 ? -17.005 -0.419 11.412 1.00 95.25 99 GLY A CA 1
ATOM 828 C C . GLY A 1 99 ? -16.895 -0.273 9.887 1.00 95.25 99 GLY A C 1
ATOM 829 O O . GLY A 1 99 ? -17.758 -0.752 9.164 1.00 95.25 99 GLY A O 1
ATOM 830 N N . GLU A 1 100 ? -15.826 0.356 9.399 1.00 96.75 100 GLU A N 1
ATOM 831 C CA . GLU A 1 100 ? -15.588 0.632 7.978 1.00 96.75 100 GLU A CA 1
ATOM 832 C C . GLU A 1 100 ? -14.993 -0.564 7.215 1.00 96.75 100 GLU A C 1
ATOM 834 O O . GLU A 1 100 ? -14.244 -1.379 7.770 1.00 96.75 100 GLU A O 1
ATOM 839 N N . ILE A 1 101 ? -15.253 -0.638 5.903 1.00 97.25 101 ILE A N 1
ATOM 840 C CA . ILE A 1 101 ? -14.659 -1.657 5.020 1.00 97.25 101 ILE A CA 1
ATOM 841 C C . ILE A 1 101 ? -13.140 -1.448 4.936 1.00 97.25 101 ILE A C 1
ATOM 843 O O . ILE A 1 101 ? -12.653 -0.380 4.561 1.00 97.25 101 ILE A O 1
ATOM 847 N N . GLU A 1 102 ? -12.361 -2.502 5.185 1.00 97.31 102 GLU A N 1
ATOM 848 C CA . GLU A 1 102 ? -10.899 -2.433 5.221 1.00 97.31 102 GLU A CA 1
ATOM 849 C C . GLU A 1 102 ? -10.252 -2.457 3.833 1.00 97.31 102 GLU A C 1
ATOM 851 O O . GLU A 1 102 ? -9.596 -3.426 3.425 1.00 97.31 102 GLU A O 1
ATOM 856 N N . THR A 1 103 ? -10.451 -1.376 3.093 1.00 96.06 103 THR A N 1
ATOM 857 C CA . THR A 1 103 ? -9.816 -1.141 1.797 1.00 96.06 103 THR A CA 1
ATOM 858 C C . THR A 1 103 ? -8.383 -0.624 1.944 1.00 96.06 103 THR A C 1
ATOM 860 O O . THR A 1 103 ? -7.971 -0.148 3.002 1.00 96.06 103 THR A O 1
ATOM 863 N N . ASP A 1 104 ? -7.614 -0.699 0.856 1.00 96.12 104 ASP A N 1
ATOM 864 C CA . ASP A 1 104 ? -6.303 -0.052 0.743 1.00 96.12 104 ASP A CA 1
ATOM 865 C C . ASP A 1 104 ? -6.394 1.468 0.979 1.00 96.12 104 ASP A C 1
ATOM 867 O O . ASP A 1 104 ? -5.546 2.035 1.663 1.00 96.12 104 ASP A O 1
ATOM 871 N N . HIS A 1 105 ? -7.467 2.101 0.484 1.00 95.62 105 HIS A N 1
ATOM 872 C CA . HIS A 1 105 ? -7.777 3.512 0.723 1.00 95.62 105 HIS A CA 1
ATOM 873 C C . HIS A 1 105 ? -7.966 3.777 2.220 1.00 95.62 105 HIS A C 1
ATOM 875 O O . HIS A 1 105 ? -7.183 4.517 2.803 1.00 95.62 105 HIS A O 1
ATOM 881 N N . HIS A 1 106 ? -8.891 3.063 2.875 1.00 96.38 106 HIS A N 1
ATOM 882 C CA . HIS A 1 106 ? -9.126 3.183 4.318 1.00 96.38 106 HIS A CA 1
ATOM 883 C C . HIS A 1 106 ? -7.832 3.052 5.129 1.00 96.38 106 HIS A C 1
ATOM 885 O O . HIS A 1 106 ? -7.546 3.866 6.006 1.00 96.38 106 HIS A O 1
ATOM 891 N N . PHE A 1 107 ? -7.011 2.049 4.811 1.00 97.75 107 PHE A N 1
ATOM 892 C CA . PHE A 1 107 ? -5.725 1.835 5.468 1.00 97.75 107 PHE A CA 1
ATOM 893 C C . PHE A 1 107 ? -4.788 3.049 5.360 1.00 97.75 107 PHE A C 1
ATOM 895 O O . PHE A 1 107 ? -4.125 3.390 6.339 1.00 97.75 107 PHE A O 1
ATOM 902 N N . LEU A 1 108 ? -4.734 3.696 4.193 1.00 96.88 108 LEU A N 1
ATOM 903 C CA . LEU A 1 108 ? -3.834 4.815 3.921 1.00 96.88 108 LEU A CA 1
ATOM 904 C C . LEU A 1 108 ? -4.367 6.160 4.425 1.00 96.88 108 LEU A C 1
ATOM 906 O O . LEU A 1 108 ? -3.569 6.962 4.902 1.00 96.88 108 LEU A O 1
ATOM 910 N N . THR A 1 109 ? -5.675 6.417 4.333 1.00 94.81 109 THR A N 1
ATOM 911 C CA . THR A 1 109 ? -6.217 7.788 4.412 1.00 94.81 109 THR A CA 1
ATOM 912 C C . THR A 1 109 ? -7.189 8.037 5.556 1.00 94.81 109 THR A C 1
ATOM 914 O O . THR A 1 109 ? -7.222 9.159 6.047 1.00 94.81 109 THR A O 1
ATOM 917 N N . SER A 1 110 ? -7.938 7.037 6.034 1.00 95.31 110 SER A N 1
ATOM 918 C CA . SER A 1 110 ? -9.061 7.297 6.957 1.00 95.31 110 SER A CA 1
ATOM 919 C C . SER A 1 110 ? -9.147 6.392 8.183 1.00 95.31 110 SER A C 1
ATOM 921 O O . SER A 1 110 ? -9.828 6.737 9.143 1.00 95.31 110 SER A O 1
ATOM 923 N N . CYS A 1 111 ? -8.387 5.297 8.255 1.00 97.69 111 CYS A N 1
ATOM 924 C CA . CYS A 1 111 ? -8.369 4.438 9.438 1.00 97.69 111 CYS A CA 1
ATOM 925 C C . CYS A 1 111 ? -7.919 5.220 10.680 1.00 97.69 111 CYS A C 1
ATOM 927 O O . CYS A 1 111 ? -6.762 5.648 10.769 1.00 97.69 111 CYS A O 1
ATOM 929 N N . GLU A 1 112 ? -8.824 5.390 11.645 1.00 96.94 112 GLU A N 1
ATOM 930 C CA . GLU A 1 112 ? -8.581 6.090 12.915 1.00 96.94 112 GLU A CA 1
ATOM 931 C C . GLU A 1 112 ? -7.469 5.432 13.738 1.00 96.94 112 GLU A C 1
ATOM 933 O O . GLU A 1 112 ? -6.691 6.110 14.401 1.00 96.94 112 GLU A O 1
ATOM 938 N N . ALA A 1 113 ? -7.298 4.111 13.631 1.00 97.75 113 ALA A N 1
ATOM 939 C CA . ALA A 1 113 ? -6.250 3.411 14.363 1.00 97.75 113 ALA A CA 1
ATOM 940 C C . ALA A 1 113 ? -4.841 3.828 13.909 1.00 97.75 113 ALA A C 1
ATOM 942 O O . ALA A 1 113 ? -3.869 3.582 14.631 1.00 97.75 113 ALA A O 1
ATOM 943 N N . TYR A 1 114 ? -4.725 4.447 12.733 1.00 98.12 114 TYR A N 1
ATOM 944 C CA . TYR A 1 114 ? -3.474 4.911 12.145 1.00 98.12 114 TYR A CA 1
ATOM 945 C C . TYR A 1 114 ? -3.384 6.440 12.057 1.00 98.12 114 TYR A C 1
ATOM 947 O O . TYR A 1 114 ? -2.441 6.929 11.440 1.00 98.12 114 TYR A O 1
ATOM 955 N N . SER A 1 115 ? -4.312 7.190 12.671 1.00 96.38 115 SER A N 1
ATOM 956 C CA . SER A 1 115 ? -4.372 8.659 12.580 1.00 96.38 115 SER A CA 1
ATOM 957 C C . SER A 1 115 ? -3.046 9.323 12.939 1.00 96.38 115 SER A C 1
ATOM 959 O O . SER A 1 115 ? -2.481 10.025 12.112 1.00 96.38 115 SER A O 1
ATOM 961 N N . SER A 1 116 ? -2.468 8.996 14.095 1.00 97.19 116 SER A N 1
ATOM 962 C CA . SER A 1 116 ? -1.203 9.593 14.539 1.00 97.19 116 SER A CA 1
ATOM 963 C C . SER A 1 116 ? -0.017 9.273 13.622 1.00 97.19 116 SER A C 1
ATOM 965 O O . SER A 1 116 ? 0.860 10.111 13.416 1.00 97.19 116 SER A O 1
ATOM 967 N N . PHE A 1 117 ? 0.025 8.071 13.035 1.00 98.00 117 PHE A N 1
ATOM 968 C CA . PHE A 1 117 ? 1.062 7.712 12.064 1.00 98.00 117 PHE A CA 1
ATOM 969 C C . PHE A 1 117 ? 0.869 8.450 10.739 1.00 98.00 117 PHE A C 1
ATOM 971 O O . PHE A 1 117 ? 1.853 8.852 10.121 1.00 98.00 117 PHE A O 1
ATOM 978 N N . ARG A 1 118 ? -0.386 8.622 10.314 1.00 96.69 118 ARG A N 1
ATOM 979 C CA . ARG A 1 118 ? -0.757 9.335 9.092 1.00 96.69 118 ARG A CA 1
ATOM 980 C C . ARG A 1 118 ? -0.488 10.831 9.219 1.00 96.69 118 ARG A C 1
ATOM 982 O O . ARG A 1 118 ? 0.160 11.383 8.346 1.00 96.69 118 ARG A O 1
ATOM 989 N N . GLU A 1 119 ? -0.894 11.460 10.316 1.00 93.75 119 GLU A N 1
ATOM 990 C CA . GLU A 1 119 ? -0.589 12.863 10.624 1.00 93.75 119 GLU A CA 1
ATOM 991 C C . GLU A 1 119 ? 0.920 13.098 10.661 1.00 93.75 119 GLU A C 1
ATOM 993 O O . GLU A 1 119 ? 1.419 14.027 10.035 1.00 93.75 119 GLU A O 1
ATOM 998 N N . ASN A 1 120 ? 1.678 12.215 11.324 1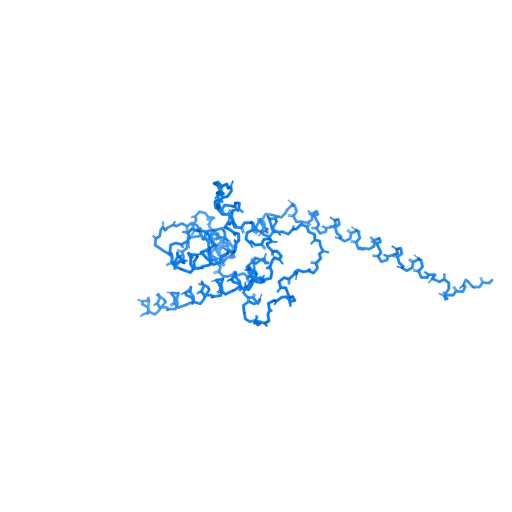.00 94.88 120 ASN A N 1
ATOM 999 C CA . ASN A 1 120 ? 3.133 12.311 11.309 1.00 94.88 120 ASN A CA 1
ATOM 1000 C C . ASN A 1 120 ? 3.697 12.195 9.887 1.00 94.88 120 ASN A C 1
ATOM 1002 O O . ASN A 1 120 ? 4.601 12.940 9.538 1.00 94.88 120 ASN A O 1
ATOM 1006 N N . PHE A 1 121 ? 3.181 11.285 9.066 1.00 94.88 121 PHE A N 1
ATOM 1007 C CA . PHE A 1 121 ? 3.609 11.160 7.678 1.00 94.88 121 PHE A CA 1
ATOM 1008 C C . PHE A 1 121 ? 3.316 12.430 6.868 1.00 94.88 121 PHE A C 1
ATOM 1010 O O . PHE A 1 121 ? 4.249 12.987 6.294 1.00 94.88 121 PHE A O 1
ATOM 1017 N N . LEU A 1 122 ? 2.065 12.899 6.875 1.00 91.00 122 LEU A N 1
ATOM 1018 C CA . LEU A 1 122 ? 1.598 14.037 6.078 1.00 91.00 122 LEU A CA 1
ATOM 1019 C C . LEU A 1 122 ? 2.273 15.350 6.493 1.00 91.00 122 LEU A C 1
ATOM 1021 O O . LEU A 1 122 ? 2.793 16.053 5.636 1.00 91.00 122 LEU A O 1
ATOM 1025 N N . ASN A 1 123 ? 2.384 15.625 7.798 1.00 89.50 123 ASN A N 1
ATOM 1026 C CA . ASN A 1 123 ? 3.028 16.844 8.314 1.00 89.50 123 ASN A CA 1
ATOM 1027 C C . ASN A 1 123 ? 4.526 16.927 7.992 1.00 89.50 123 ASN A C 1
ATOM 1029 O O . ASN A 1 123 ? 5.139 17.977 8.157 1.00 89.50 123 ASN A O 1
ATOM 1033 N N . ASN A 1 124 ? 5.139 15.805 7.615 1.00 84.56 124 ASN A N 1
ATOM 1034 C CA . ASN A 1 124 ? 6.540 15.758 7.234 1.00 84.56 124 ASN A CA 1
ATOM 1035 C C . ASN A 1 124 ? 6.726 15.764 5.714 1.00 84.56 124 ASN A C 1
ATOM 1037 O O . ASN A 1 124 ? 7.860 15.618 5.277 1.00 84.56 124 ASN A O 1
ATOM 1041 N N . LEU A 1 125 ? 5.690 15.892 4.888 1.00 84.25 125 LEU A N 1
ATOM 1042 C CA . LEU A 1 125 ? 5.884 16.050 3.446 1.00 84.25 125 LEU A CA 1
ATOM 1043 C C . LEU A 1 125 ? 6.275 17.501 3.128 1.00 84.25 125 LEU A C 1
ATOM 1045 O O . LEU A 1 125 ? 5.707 18.431 3.687 1.00 84.25 125 LEU A O 1
ATOM 1049 N N . GLU A 1 126 ? 7.279 17.693 2.264 1.00 70.56 126 GLU A N 1
ATOM 1050 C CA . GLU A 1 126 ? 7.734 19.040 1.869 1.00 70.56 126 GLU A CA 1
ATOM 1051 C C . GLU A 1 126 ? 6.691 19.768 1.012 1.00 70.56 126 GLU A C 1
ATOM 1053 O O . GLU A 1 126 ? 6.519 20.980 1.118 1.00 70.56 126 GLU A O 1
ATOM 1058 N N . SER A 1 127 ? 5.979 19.009 0.181 1.00 65.75 127 SER A N 1
ATOM 1059 C CA . SER A 1 127 ? 4.757 19.433 -0.490 1.00 65.75 127 SER A CA 1
ATOM 1060 C C . SER A 1 127 ? 3.605 18.734 0.205 1.00 65.75 127 SER A C 1
ATOM 1062 O O . SER A 1 127 ? 3.567 17.507 0.277 1.00 65.75 127 SER A O 1
ATOM 1064 N N . ASP A 1 128 ? 2.688 19.510 0.767 1.00 60.38 128 ASP A N 1
ATOM 1065 C CA . ASP A 1 128 ? 1.475 18.947 1.333 1.00 60.38 128 ASP A CA 1
ATOM 1066 C C . ASP A 1 128 ? 0.551 18.546 0.171 1.00 60.38 128 ASP A C 1
ATOM 1068 O O . ASP A 1 128 ? 0.042 19.430 -0.526 1.00 60.38 128 ASP A O 1
ATOM 1072 N N . PRO A 1 129 ? 0.313 17.241 -0.059 1.00 59.31 129 PRO A N 1
ATOM 1073 C CA . PRO A 1 129 ? -0.567 16.788 -1.131 1.00 59.31 129 PRO A CA 1
ATOM 1074 C C . PRO A 1 129 ? -2.021 17.242 -0.923 1.00 59.31 129 PRO A C 1
ATOM 1076 O O . PRO A 1 129 ? -2.832 17.103 -1.832 1.00 59.31 129 PRO A O 1
ATOM 1079 N N . THR A 1 130 ? -2.365 17.780 0.253 1.00 60.16 130 THR A N 1
ATOM 1080 C CA . THR A 1 130 ? -3.695 18.310 0.579 1.00 60.16 130 THR A CA 1
ATOM 1081 C C . THR A 1 130 ? -3.821 19.825 0.385 1.00 60.16 130 THR A C 1
ATOM 1083 O O . THR A 1 130 ? -4.940 20.325 0.313 1.00 60.16 130 THR A O 1
ATOM 1086 N N . ASN A 1 131 ? -2.713 20.566 0.231 1.00 53.28 131 ASN A N 1
ATOM 1087 C CA . ASN A 1 131 ? -2.754 22.037 0.207 1.00 53.28 131 ASN A CA 1
ATOM 1088 C C . ASN A 1 131 ? -3.243 22.649 -1.115 1.00 53.28 131 ASN A C 1
ATOM 1090 O O . ASN A 1 131 ? -3.554 23.838 -1.138 1.00 53.28 131 ASN A O 1
ATOM 1094 N N . GLU A 1 132 ? -3.336 21.880 -2.205 1.00 48.91 132 GLU A N 1
ATOM 1095 C CA . GLU A 1 132 ? -3.760 22.427 -3.506 1.00 48.91 132 GLU A CA 1
ATOM 1096 C C . GLU A 1 132 ? -5.148 21.962 -3.969 1.00 48.91 132 GLU A C 1
ATOM 1098 O O . GLU A 1 132 ? -5.732 22.585 -4.853 1.00 48.91 132 GLU A O 1
ATOM 1103 N N . THR A 1 133 ? -5.737 20.932 -3.353 1.00 52.22 133 THR A N 1
ATOM 1104 C CA . THR A 1 133 ? -7.096 20.459 -3.668 1.00 52.22 133 THR A CA 1
ATOM 1105 C C . THR A 1 133 ? -7.681 19.676 -2.491 1.00 52.22 133 THR A C 1
ATOM 1107 O O . THR A 1 133 ? -6.958 18.920 -1.846 1.00 52.22 133 THR A O 1
ATOM 1110 N N . ASP A 1 134 ? -8.994 19.797 -2.250 1.00 59.56 134 ASP A N 1
ATOM 1111 C CA . ASP A 1 134 ? -9.788 18.860 -1.433 1.00 59.56 134 ASP A CA 1
ATOM 1112 C C . ASP A 1 134 ? -9.734 17.460 -2.081 1.00 59.56 134 ASP A C 1
ATOM 1114 O O . ASP A 1 134 ? -10.662 17.001 -2.757 1.00 59.56 134 ASP A O 1
ATOM 1118 N N . LEU A 1 135 ? -8.595 16.777 -1.962 1.00 66.06 135 LEU A N 1
ATOM 1119 C CA . LEU A 1 135 ? -8.447 15.421 -2.454 1.00 66.06 135 LEU A CA 1
ATOM 1120 C C . LEU A 1 135 ? -9.303 14.516 -1.579 1.00 66.06 135 LEU A C 1
ATOM 1122 O O . LEU A 1 135 ? -9.055 14.343 -0.386 1.00 66.06 135 LEU A O 1
ATOM 1126 N N . ASN A 1 136 ? -10.299 13.886 -2.196 1.00 83.31 136 ASN A N 1
ATOM 1127 C CA . ASN A 1 136 ? -11.010 12.801 -1.541 1.00 83.31 136 ASN A CA 1
ATOM 1128 C C . ASN A 1 136 ? -10.038 11.648 -1.203 1.00 83.31 136 ASN A C 1
ATOM 1130 O O . ASN A 1 136 ? -8.944 11.528 -1.766 1.00 83.31 136 ASN A O 1
ATOM 1134 N N . GLU A 1 137 ? -10.464 10.763 -0.301 1.00 83.88 137 GLU A N 1
ATOM 1135 C CA . GLU A 1 137 ? -9.656 9.631 0.176 1.00 83.88 137 GLU A CA 1
ATOM 1136 C C . GLU A 1 137 ? -9.065 8.778 -0.957 1.00 83.88 137 GLU A C 1
ATOM 1138 O O . GLU A 1 137 ? -7.931 8.299 -0.870 1.00 83.88 137 GLU A O 1
ATOM 1143 N N . TYR A 1 138 ? -9.818 8.607 -2.045 1.00 89.12 138 TYR A N 1
ATOM 1144 C CA . TYR A 1 138 ? -9.356 7.861 -3.204 1.00 89.12 138 TYR A CA 1
ATOM 1145 C C . TYR A 1 138 ? -8.166 8.563 -3.868 1.00 89.12 138 TYR A C 1
ATOM 1147 O O . TYR A 1 138 ? -7.098 7.957 -3.980 1.00 89.12 138 TYR A O 1
ATOM 1155 N N . SER A 1 139 ? -8.305 9.835 -4.242 1.00 89.50 139 SER A N 1
ATOM 1156 C CA . SER A 1 139 ? -7.247 10.580 -4.932 1.00 89.50 139 SER A CA 1
ATOM 1157 C C . SER A 1 139 ? -5.983 10.701 -4.083 1.00 89.50 139 SER A C 1
ATOM 1159 O O . SER A 1 139 ? -4.894 10.420 -4.578 1.00 89.50 139 SER A O 1
ATOM 1161 N N . LEU A 1 140 ? -6.123 11.007 -2.788 1.00 89.56 140 LEU A N 1
ATOM 1162 C CA . LEU A 1 140 ? -4.983 11.128 -1.876 1.00 89.56 140 LEU A CA 1
ATOM 1163 C C . LEU A 1 140 ? -4.187 9.818 -1.781 1.00 89.56 140 LEU A C 1
ATOM 1165 O O . LEU A 1 140 ? -2.959 9.808 -1.874 1.00 89.56 140 LEU A O 1
ATOM 1169 N N . SER A 1 141 ? -4.884 8.689 -1.629 1.00 93.62 141 SER A N 1
ATOM 1170 C CA . SER A 1 141 ? -4.228 7.382 -1.545 1.00 93.62 141 SER A CA 1
ATOM 1171 C C . SER A 1 141 ? -3.491 6.998 -2.835 1.00 93.62 141 SER A C 1
ATOM 1173 O O . SER A 1 141 ? -2.450 6.346 -2.769 1.00 93.62 141 SER A O 1
ATOM 1175 N N . VAL A 1 142 ? -4.014 7.396 -4.000 1.00 93.62 142 VAL A N 1
ATOM 1176 C CA . VAL A 1 142 ? -3.387 7.141 -5.299 1.00 93.62 142 VAL A CA 1
ATOM 1177 C C . VAL A 1 142 ? -2.140 8.000 -5.449 1.00 93.62 142 VAL A C 1
ATOM 1179 O O . VAL A 1 142 ? -1.080 7.459 -5.760 1.00 93.62 142 VAL A O 1
ATOM 1182 N N . GLU A 1 143 ? -2.246 9.295 -5.158 1.00 91.56 143 GLU A N 1
ATOM 1183 C CA . GLU A 1 143 ? -1.156 10.262 -5.301 1.00 91.56 143 GLU A CA 1
ATOM 1184 C C . GLU A 1 143 ? 0.058 9.878 -4.448 1.00 91.56 143 GLU A C 1
ATOM 1186 O O . GLU A 1 143 ? 1.163 9.687 -4.960 1.00 91.56 143 GLU A O 1
ATOM 1191 N N . ILE A 1 144 ? -0.162 9.619 -3.153 1.00 92.75 144 ILE A N 1
ATOM 1192 C CA . ILE A 1 144 ? 0.904 9.201 -2.232 1.00 92.75 144 ILE A CA 1
ATOM 1193 C C . ILE A 1 144 ? 1.581 7.920 -2.727 1.00 92.75 144 ILE A C 1
ATOM 1195 O O . ILE A 1 144 ? 2.805 7.792 -2.682 1.00 92.75 144 ILE A O 1
ATOM 1199 N N . MET A 1 145 ? 0.795 6.956 -3.207 1.00 95.06 145 MET A N 1
ATOM 1200 C CA . MET A 1 145 ? 1.342 5.691 -3.678 1.00 95.06 145 MET A CA 1
ATOM 1201 C C . MET A 1 145 ? 2.097 5.852 -4.996 1.00 95.06 145 MET A C 1
ATOM 1203 O O . MET A 1 145 ? 3.045 5.107 -5.220 1.00 95.06 145 MET A O 1
ATOM 1207 N N . LYS A 1 146 ? 1.731 6.792 -5.866 1.00 93.50 146 LYS A N 1
ATOM 1208 C CA . LYS A 1 146 ? 2.426 7.039 -7.138 1.00 93.50 146 LYS A CA 1
ATOM 1209 C C . LYS A 1 146 ? 3.718 7.845 -6.998 1.00 93.50 146 LYS A C 1
ATOM 1211 O O . LYS A 1 146 ? 4.488 7.880 -7.953 1.00 93.50 146 LYS A O 1
ATOM 1216 N N . SER A 1 147 ? 3.977 8.440 -5.834 1.00 92.38 147 SER A N 1
ATOM 1217 C CA . SER A 1 147 ? 5.161 9.268 -5.611 1.00 92.38 147 SER A CA 1
ATOM 1218 C C . SER A 1 147 ? 6.464 8.575 -6.031 1.00 92.38 147 SER A C 1
ATOM 1220 O O . SER A 1 147 ? 6.753 7.436 -5.655 1.00 92.38 147 SER A O 1
ATOM 1222 N N . THR A 1 148 ? 7.278 9.301 -6.791 1.00 93.25 148 THR A N 1
ATOM 1223 C CA . THR A 1 148 ? 8.662 8.938 -7.118 1.00 93.25 148 THR A CA 1
ATOM 1224 C C . THR A 1 148 ? 9.674 9.725 -6.291 1.00 93.25 148 THR A C 1
ATOM 1226 O O . THR A 1 148 ? 10.875 9.477 -6.409 1.00 93.25 148 THR A O 1
ATOM 1229 N N . ASP A 1 149 ? 9.207 10.662 -5.461 1.00 93.38 149 ASP A N 1
ATOM 1230 C CA . ASP A 1 149 ? 10.066 11.467 -4.606 1.00 93.38 149 ASP A CA 1
ATOM 1231 C C . ASP A 1 149 ? 10.732 10.594 -3.534 1.00 93.38 149 ASP A C 1
ATOM 1233 O O . ASP A 1 149 ? 10.099 9.784 -2.849 1.00 93.38 149 ASP A O 1
ATOM 1237 N N . LYS A 1 150 ? 12.048 10.753 -3.392 1.00 94.19 150 LYS A N 1
ATOM 1238 C CA . LYS A 1 150 ? 12.866 9.887 -2.543 1.00 94.19 150 LYS A CA 1
ATOM 1239 C C . LYS A 1 150 ? 12.458 9.987 -1.080 1.00 94.19 150 LYS A C 1
ATOM 1241 O O . LYS A 1 150 ? 12.374 8.965 -0.393 1.00 94.19 150 LYS A O 1
ATOM 1246 N N . GLU A 1 151 ? 12.255 11.201 -0.595 1.00 93.44 151 GLU A N 1
ATOM 1247 C CA . GLU A 1 151 ? 11.963 11.448 0.809 1.00 93.44 151 GLU A CA 1
ATOM 1248 C C . GLU A 1 151 ? 10.552 10.980 1.170 1.00 93.44 151 GLU A C 1
ATOM 1250 O O . GLU A 1 151 ? 10.369 10.252 2.152 1.00 93.44 151 GLU A O 1
ATOM 1255 N N . THR A 1 152 ? 9.586 11.287 0.309 1.00 94.38 152 THR A N 1
ATOM 1256 C CA . THR A 1 152 ? 8.205 10.809 0.384 1.00 94.38 152 THR A CA 1
ATOM 1257 C C . THR A 1 152 ? 8.156 9.288 0.408 1.00 94.38 152 THR A C 1
ATOM 1259 O O . THR A 1 152 ? 7.526 8.715 1.295 1.00 94.38 152 THR A O 1
ATOM 1262 N N . LEU A 1 153 ? 8.881 8.603 -0.482 1.00 96.00 153 LEU A N 1
ATOM 1263 C CA . LEU A 1 153 ? 8.933 7.138 -0.518 1.00 96.00 153 LEU A CA 1
ATOM 1264 C C . LEU A 1 153 ? 9.486 6.530 0.776 1.00 96.00 153 LEU A C 1
ATOM 1266 O O . LEU A 1 153 ? 8.952 5.533 1.276 1.00 96.00 153 LEU A O 1
ATOM 1270 N N . ILE A 1 154 ? 10.541 7.121 1.345 1.00 96.06 154 ILE A N 1
ATOM 1271 C CA . ILE A 1 154 ? 11.118 6.665 2.616 1.00 96.06 154 ILE A CA 1
ATOM 1272 C C . ILE A 1 154 ? 10.094 6.838 3.744 1.00 96.06 154 ILE A C 1
ATOM 1274 O O . ILE A 1 154 ? 9.809 5.875 4.466 1.00 96.06 154 ILE A O 1
ATOM 1278 N N . LYS A 1 155 ? 9.491 8.026 3.863 1.00 96.19 155 LYS A N 1
ATOM 1279 C CA . LYS A 1 155 ? 8.486 8.343 4.889 1.00 96.19 155 LYS A CA 1
ATOM 1280 C C . LYS A 1 155 ? 7.235 7.468 4.755 1.00 96.19 155 LYS A C 1
ATOM 1282 O O . LYS A 1 155 ? 6.797 6.879 5.745 1.00 96.19 155 LYS A O 1
ATOM 1287 N N . LEU A 1 156 ? 6.737 7.276 3.535 1.00 97.12 156 LEU A N 1
ATOM 1288 C CA . LEU A 1 156 ? 5.602 6.410 3.213 1.00 97.12 156 LEU A CA 1
ATOM 1289 C C . LEU A 1 156 ? 5.872 4.959 3.625 1.00 97.12 156 LEU A C 1
ATOM 1291 O O . LEU A 1 156 ? 5.042 4.307 4.261 1.00 97.12 156 LEU A O 1
ATOM 1295 N N . SER A 1 157 ? 7.060 4.443 3.307 1.00 98.00 157 SER A N 1
ATOM 1296 C CA . SER A 1 157 ? 7.430 3.065 3.643 1.00 98.00 157 SER A CA 1
ATOM 1297 C C . SER A 1 157 ? 7.515 2.825 5.156 1.00 98.00 157 SER A C 1
ATOM 1299 O O . SER A 1 157 ? 7.132 1.752 5.643 1.00 98.00 157 SER A O 1
ATOM 1301 N N . LYS A 1 158 ? 7.946 3.840 5.917 1.00 97.88 158 LYS A N 1
ATOM 1302 C CA . LYS A 1 158 ? 7.947 3.835 7.382 1.00 97.88 158 LYS A CA 1
ATOM 1303 C C . LYS A 1 158 ? 6.520 3.868 7.932 1.00 97.88 158 LYS A C 1
ATOM 1305 O O . LYS A 1 158 ? 6.187 3.016 8.753 1.00 97.88 158 LYS A O 1
ATOM 1310 N N . PHE A 1 159 ? 5.677 4.774 7.439 1.00 98.19 159 PHE A N 1
ATOM 1311 C CA . PHE A 1 159 ? 4.257 4.868 7.798 1.00 98.19 159 PHE A CA 1
ATOM 1312 C C . PHE A 1 159 ? 3.525 3.532 7.612 1.00 98.19 159 PHE A C 1
ATOM 1314 O O . PHE A 1 159 ? 2.954 2.996 8.564 1.00 98.19 159 PHE A O 1
ATOM 1321 N N . ILE A 1 160 ? 3.617 2.937 6.419 1.00 98.50 160 ILE A N 1
ATOM 1322 C CA . ILE A 1 160 ? 2.976 1.651 6.104 1.00 98.50 160 ILE A CA 1
ATOM 1323 C C . ILE A 1 160 ? 3.472 0.543 7.043 1.00 98.50 160 ILE A C 1
ATOM 1325 O O . ILE A 1 160 ? 2.689 -0.300 7.490 1.00 98.50 160 ILE A O 1
ATOM 1329 N N . SER A 1 161 ? 4.767 0.534 7.363 1.00 98.25 161 SER A N 1
ATOM 1330 C CA . SER A 1 161 ? 5.347 -0.475 8.256 1.00 98.25 161 SER A CA 1
ATOM 1331 C C . SER A 1 161 ? 4.819 -0.351 9.681 1.00 98.25 161 SER A C 1
ATOM 1333 O O . SER A 1 161 ? 4.372 -1.353 10.235 1.00 98.25 161 SER A O 1
ATOM 1335 N N . LEU A 1 162 ? 4.768 0.868 10.229 1.00 98.44 162 LEU A N 1
ATOM 1336 C CA . LEU A 1 162 ? 4.191 1.138 11.550 1.00 98.44 162 LEU A CA 1
ATOM 1337 C C . LEU A 1 162 ? 2.716 0.719 11.623 1.00 98.44 162 LEU A C 1
ATOM 1339 O O . LEU A 1 162 ? 2.292 0.099 12.600 1.00 98.44 162 LEU A O 1
ATOM 1343 N N . CYS A 1 163 ? 1.940 0.976 10.567 1.00 98.38 163 CYS A N 1
ATOM 1344 C CA . CYS A 1 163 ? 0.541 0.554 10.491 1.00 98.38 163 CYS A CA 1
ATOM 1345 C C . CYS A 1 163 ? 0.397 -0.975 10.519 1.00 98.38 163 CYS A C 1
ATOM 1347 O O . CYS A 1 163 ? -0.422 -1.510 11.272 1.00 98.38 163 CYS A O 1
ATOM 1349 N N . PHE A 1 164 ? 1.216 -1.704 9.752 1.00 97.94 164 PHE A N 1
ATOM 1350 C CA . PHE A 1 164 ? 1.199 -3.171 9.764 1.00 97.94 164 PHE A CA 1
ATOM 1351 C C . PHE A 1 164 ? 1.716 -3.777 11.075 1.00 97.94 164 PHE A C 1
ATOM 1353 O O . PHE A 1 164 ? 1.216 -4.823 11.498 1.00 97.94 164 PHE A O 1
ATOM 1360 N N . GLU A 1 165 ? 2.684 -3.143 11.733 1.00 97.44 165 GLU A N 1
ATOM 1361 C CA . GLU A 1 165 ? 3.144 -3.543 13.065 1.00 97.44 165 GLU A CA 1
ATOM 1362 C C . GLU A 1 165 ? 2.038 -3.359 14.105 1.00 97.44 165 GLU A C 1
ATOM 1364 O O . GLU A 1 165 ? 1.721 -4.303 14.830 1.00 97.44 165 GLU A O 1
ATOM 1369 N N . LYS A 1 166 ? 1.385 -2.188 14.126 1.00 97.56 166 LYS A N 1
ATOM 1370 C CA . LYS A 1 166 ? 0.237 -1.929 15.003 1.00 97.56 166 LYS A CA 1
ATOM 1371 C C . LYS A 1 166 ? -0.896 -2.915 14.744 1.00 97.56 166 LYS A C 1
ATOM 1373 O O . LYS A 1 166 ? -1.407 -3.504 15.688 1.00 97.56 166 LYS A O 1
ATOM 1378 N N . ARG A 1 167 ? -1.237 -3.160 13.473 1.00 97.19 167 ARG A N 1
ATOM 1379 C CA . ARG A 1 167 ? -2.222 -4.182 13.088 1.00 97.19 167 ARG A CA 1
ATOM 1380 C C . ARG A 1 167 ? -1.890 -5.540 13.691 1.00 97.19 167 ARG A C 1
ATOM 1382 O O . ARG A 1 167 ? -2.774 -6.161 14.263 1.00 97.19 167 ARG A O 1
ATOM 1389 N N . SER A 1 168 ? -0.649 -5.999 13.537 1.00 96.31 168 SER A N 1
ATOM 1390 C CA . SER A 1 168 ? -0.244 -7.332 14.003 1.00 96.31 168 SER A CA 1
ATOM 1391 C C . SER A 1 168 ? -0.448 -7.453 15.514 1.00 96.31 168 SER A C 1
ATOM 1393 O O . SER A 1 168 ? -1.158 -8.352 15.951 1.00 96.31 168 SER A O 1
ATOM 1395 N N . LYS A 1 169 ? 0.018 -6.458 16.280 1.00 96.81 169 LYS A N 1
ATOM 1396 C CA . LYS A 1 169 ? -0.176 -6.391 17.738 1.00 96.81 169 LYS A CA 1
ATOM 1397 C C . LYS A 1 169 ? -1.654 -6.359 18.143 1.00 96.81 169 LYS A C 1
ATOM 1399 O O . LYS A 1 169 ? -2.054 -7.070 19.056 1.00 96.81 169 LYS A O 1
ATOM 1404 N N . CYS A 1 170 ? -2.478 -5.558 17.462 1.00 95.69 170 CYS A N 1
ATOM 1405 C CA . CYS A 1 170 ? -3.913 -5.478 17.753 1.00 95.69 170 CYS A CA 1
ATOM 1406 C C . CYS A 1 170 ? -4.637 -6.807 17.498 1.00 95.69 170 CYS A C 1
ATOM 1408 O O . CYS A 1 170 ? -5.518 -7.177 18.268 1.00 95.69 170 CYS A O 1
ATOM 1410 N N . LEU A 1 171 ? -4.285 -7.519 16.424 1.00 94.69 171 LEU A N 1
ATOM 1411 C CA . LEU A 1 171 ? -4.896 -8.810 16.103 1.00 94.69 171 LEU A CA 1
ATOM 1412 C C . LEU A 1 171 ? -4.424 -9.922 17.048 1.00 94.69 171 LEU A C 1
ATOM 1414 O O . LEU A 1 171 ? -5.225 -10.771 17.423 1.00 94.69 171 LEU A O 1
ATOM 1418 N N . GLU A 1 172 ? -3.153 -9.905 17.450 1.00 95.06 172 GLU A N 1
ATOM 1419 C CA . GLU A 1 172 ? -2.606 -10.834 18.446 1.00 95.06 172 GLU A CA 1
ATOM 1420 C C . GLU A 1 172 ? -3.302 -10.676 19.803 1.00 95.06 172 GLU A C 1
ATOM 1422 O O . GLU A 1 172 ? -3.756 -11.670 20.362 1.00 95.06 172 GLU A O 1
ATOM 1427 N N . ALA A 1 173 ? -3.468 -9.438 20.285 1.00 91.44 173 ALA A N 1
ATOM 1428 C CA . ALA A 1 173 ? -4.156 -9.161 21.547 1.00 91.44 173 ALA A CA 1
ATOM 1429 C C . ALA A 1 173 ? -5.610 -9.669 21.543 1.00 91.44 173 ALA A C 1
ATOM 1431 O O . ALA A 1 173 ? -6.012 -10.398 22.441 1.00 91.44 173 ALA A O 1
ATOM 1432 N N . ARG A 1 174 ? -6.377 -9.386 20.480 1.00 86.31 174 ARG A N 1
ATOM 1433 C CA . ARG A 1 174 ? -7.776 -9.842 20.366 1.00 86.31 174 ARG A CA 1
ATOM 1434 C C . ARG A 1 174 ? -7.920 -11.365 20.343 1.00 86.31 174 ARG A C 1
ATOM 1436 O O . ARG A 1 174 ? -8.900 -11.896 20.858 1.00 86.31 174 ARG A O 1
ATOM 1443 N N . ASN A 1 175 ? -6.971 -12.063 19.718 1.00 84.31 175 ASN A N 1
ATOM 1444 C CA . ASN A 1 175 ? -6.981 -13.523 19.685 1.00 84.31 175 ASN A CA 1
ATOM 1445 C C . ASN A 1 175 ? -6.668 -14.125 21.061 1.00 84.31 175 ASN A C 1
ATOM 1447 O O . ASN A 1 175 ? -7.202 -15.183 21.371 1.00 84.31 175 ASN A O 1
ATOM 1451 N N . ALA A 1 176 ? -5.829 -13.462 21.864 1.00 82.19 176 ALA A N 1
ATOM 1452 C CA . ALA A 1 176 ? -5.541 -13.877 23.235 1.00 82.19 176 ALA A CA 1
ATOM 1453 C C . ALA A 1 176 ? -6.747 -13.668 24.166 1.00 82.19 176 ALA A C 1
ATOM 1455 O O . ALA A 1 176 ? -7.016 -14.530 24.987 1.00 82.19 176 ALA A O 1
ATOM 1456 N N . ASP A 1 177 ? -7.509 -12.583 23.989 1.00 73.00 177 ASP A N 1
ATOM 1457 C CA . ASP A 1 177 ? -8.718 -12.303 24.786 1.00 73.00 177 ASP A CA 1
ATOM 1458 C C . ASP A 1 177 ? -9.909 -13.223 24.441 1.00 73.00 177 ASP A C 1
ATOM 1460 O O . ASP A 1 177 ? -10.900 -13.267 25.168 1.00 73.00 177 ASP A O 1
ATOM 1464 N N . SER A 1 178 ? -9.843 -13.926 23.304 1.00 67.69 178 SER A N 1
ATOM 1465 C CA . SER A 1 178 ? -10.893 -14.842 22.827 1.00 67.69 178 SER A CA 1
ATOM 1466 C C . SER A 1 178 ? -10.639 -16.314 23.201 1.00 67.69 178 SER A C 1
ATOM 1468 O O . SER A 1 178 ? -11.410 -17.177 22.774 1.00 67.69 178 SER A O 1
ATOM 1470 N N . GLN A 1 179 ? -9.555 -16.606 23.933 1.00 52.47 179 GLN A N 1
ATOM 1471 C CA . GLN A 1 179 ? -9.173 -17.934 24.440 1.00 52.47 179 GLN A CA 1
ATOM 1472 C C . GLN A 1 179 ? -9.336 -18.001 25.957 1.00 52.47 179 GLN A C 1
ATOM 1474 O O . GLN A 1 179 ? -9.756 -19.079 26.432 1.00 52.47 179 GLN A O 1
#

Sequence (179 aa):
AIPDIDSLTTNLVESCVKDTKENYQRFWRHKFENSSKLTFYTSIKEDYELETYLTTITNSNQRKRLKQLRLSNHKLMIKLGRYENIPREDRICKVCQAGEIETDHHFLTSCEAYSSFRENFLNNLESDPTNETDLNEYSLSVEIMKSTDKETLIKLSKFISLCFEKRSKCLEARNADSQ